Protein AF-A0A924BE43-F1 (afdb_monomer_lite)

Secondary structure (DSSP, 8-state):
------PPPHHHHHHHHHHHHHHTT-THHHHHHHHHHHHHHHHHHHHHHTT-GGGGTT--S------

Radius of gyration: 17.01 Å; chains: 1; bounding box: 31×32×40 Å

pLDDT: mean 88.17, std 9.71, range [59.28, 98.19]

Structure (mmCIF, N/CA/C/O backbone):
data_AF-A0A924BE43-F1
#
_entry.id   AF-A0A924BE43-F1
#
loop_
_atom_site.group_PDB
_atom_site.id
_atom_site.type_symbol
_atom_site.label_atom_id
_atom_site.label_alt_id
_atom_site.label_comp_id
_atom_site.label_asym_id
_atom_site.label_entity_id
_atom_site.label_seq_id
_atom_site.pdbx_PDB_ins_code
_atom_site.Cartn_x
_atom_site.Cartn_y
_atom_site.Cartn_z
_atom_site.occupancy
_atom_site.B_iso_or_equiv
_atom_site.auth_seq_id
_atom_site.auth_comp_id
_atom_site.auth_asym_id
_atom_site.auth_atom_id
_atom_site.pdbx_PDB_model_num
ATOM 1 N N . MET A 1 1 ? -2.930 -23.962 -7.338 1.00 59.28 1 MET A N 1
ATOM 2 C CA . MET A 1 1 ? -2.404 -23.536 -6.022 1.00 59.28 1 MET A CA 1
ATOM 3 C C . MET A 1 1 ? -3.193 -24.254 -4.933 1.00 59.28 1 MET A C 1
ATOM 5 O O . MET A 1 1 ? -4.413 -24.146 -4.947 1.00 59.28 1 MET A O 1
ATOM 9 N N . SER A 1 2 ? -2.556 -25.037 -4.051 1.00 81.56 2 SER A N 1
ATOM 10 C CA . SER A 1 2 ? -3.255 -25.675 -2.920 1.00 81.56 2 SER A CA 1
ATOM 11 C C . SER A 1 2 ? -3.455 -24.668 -1.789 1.00 81.56 2 SER A C 1
ATOM 13 O O . SER A 1 2 ? -2.521 -23.943 -1.451 1.00 81.56 2 SER A O 1
ATOM 15 N N . LYS A 1 3 ? -4.638 -24.642 -1.173 1.00 86.75 3 LYS A N 1
ATOM 16 C CA . LYS A 1 3 ? -4.918 -23.783 -0.016 1.00 86.75 3 LYS A CA 1
ATOM 17 C C . LYS A 1 3 ? -4.035 -24.189 1.171 1.00 86.75 3 LYS A C 1
ATOM 19 O O . LYS A 1 3 ? -4.007 -25.361 1.534 1.00 86.75 3 LYS A O 1
ATOM 24 N N . GLN A 1 4 ? -3.353 -23.221 1.776 1.00 89.56 4 GLN A N 1
ATOM 25 C CA . GLN A 1 4 ? -2.582 -23.391 3.009 1.00 89.56 4 GLN A CA 1
ATOM 26 C C . GLN A 1 4 ? -3.088 -22.404 4.062 1.00 89.56 4 GLN A C 1
ATOM 28 O O . GLN A 1 4 ? -3.411 -21.261 3.739 1.00 89.56 4 GLN A O 1
ATOM 33 N N . THR A 1 5 ? -3.170 -22.854 5.312 1.00 89.94 5 THR A N 1
ATOM 34 C CA . THR A 1 5 ? -3.518 -22.011 6.461 1.00 89.94 5 THR A CA 1
ATOM 35 C C . THR A 1 5 ? -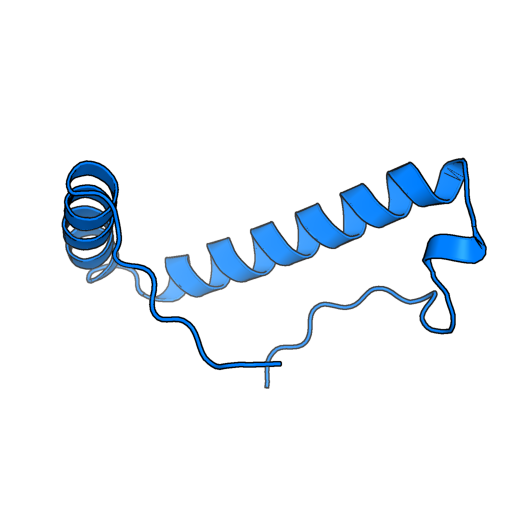2.277 -21.843 7.323 1.00 89.94 5 THR A C 1
ATOM 37 O O . THR A 1 5 ? -1.700 -22.830 7.770 1.00 89.94 5 THR A O 1
ATOM 40 N N . LEU A 1 6 ? -1.876 -20.593 7.545 1.00 88.94 6 LEU A N 1
ATOM 41 C CA . LEU A 1 6 ? -0.735 -20.223 8.375 1.00 88.94 6 LEU A CA 1
ATOM 42 C C . LEU A 1 6 ? -1.252 -19.488 9.611 1.00 88.94 6 LEU A C 1
ATOM 44 O O . LEU A 1 6 ? -2.022 -18.535 9.489 1.00 88.94 6 LEU A O 1
ATOM 48 N N . SER A 1 7 ? -0.846 -19.948 10.791 1.00 87.69 7 SER A N 1
ATOM 49 C CA . SER A 1 7 ? -1.179 -19.297 12.058 1.00 87.69 7 SER A CA 1
ATOM 50 C C . SER A 1 7 ? -0.173 -18.193 12.366 1.00 87.69 7 SER A C 1
ATOM 52 O O . SER A 1 7 ? 1.024 -18.353 12.123 1.00 87.69 7 SER A O 1
ATOM 54 N N . PHE A 1 8 ? -0.646 -17.089 12.943 1.00 86.62 8 PHE A N 1
ATOM 55 C CA . PHE A 1 8 ? 0.242 -16.059 13.477 1.00 86.62 8 PHE A CA 1
ATOM 56 C C . PHE A 1 8 ? 1.069 -16.607 14.644 1.00 86.62 8 PHE A C 1
ATOM 58 O O . PHE A 1 8 ? 0.583 -17.406 15.447 1.00 86.62 8 PHE A O 1
ATOM 65 N N . GLN A 1 9 ? 2.311 -16.137 14.752 1.00 89.44 9 GLN A N 1
ATOM 66 C CA . GLN A 1 9 ? 3.119 -16.322 15.955 1.00 89.44 9 GLN A CA 1
ATOM 67 C C . GLN A 1 9 ? 2.486 -15.569 17.135 1.00 89.44 9 GLN A C 1
ATOM 69 O O . GLN A 1 9 ? 1.753 -14.592 16.941 1.00 89.44 9 GLN A O 1
ATOM 74 N N . ALA A 1 10 ? 2.750 -16.031 18.359 1.00 84.19 10 ALA A N 1
ATOM 75 C CA . ALA A 1 10 ? 2.094 -15.527 19.563 1.00 84.19 10 ALA A CA 1
ATOM 76 C C . ALA A 1 10 ? 2.307 -14.014 19.761 1.00 84.19 10 ALA A C 1
ATOM 78 O O . ALA A 1 10 ? 1.368 -13.306 20.128 1.00 84.19 10 ALA A O 1
ATOM 79 N N . GLU A 1 11 ? 3.498 -13.501 19.448 1.00 83.75 11 GLU A N 1
ATOM 80 C CA . GLU A 1 11 ? 3.836 -12.081 19.570 1.00 83.75 11 GLU A CA 1
ATOM 81 C C . GLU A 1 11 ? 3.035 -11.212 18.588 1.00 83.75 11 GLU A C 1
ATOM 83 O O . GLU A 1 11 ? 2.513 -10.157 18.954 1.00 83.75 11 GLU A O 1
ATOM 88 N N . VAL A 1 12 ? 2.872 -11.676 17.345 1.00 85.75 12 VAL A N 1
ATOM 89 C CA . VAL A 1 12 ? 2.121 -10.951 16.304 1.00 85.75 12 VAL A CA 1
ATOM 90 C C . VAL A 1 12 ? 0.628 -10.922 16.633 1.00 85.75 12 VAL A C 1
ATOM 92 O O . VAL A 1 12 ? -0.031 -9.899 16.445 1.00 85.75 12 VAL A O 1
ATOM 95 N N . ALA A 1 13 ? 0.093 -12.016 17.181 1.00 81.94 13 ALA A N 1
ATOM 96 C CA . ALA A 1 13 ? -1.294 -12.076 17.632 1.00 81.94 13 ALA A CA 1
ATOM 97 C C . ALA A 1 13 ? -1.572 -11.092 18.785 1.00 81.94 13 ALA A C 1
ATOM 99 O O . ALA A 1 13 ? -2.607 -10.420 18.784 1.00 81.94 13 ALA A O 1
ATOM 100 N N . GLN A 1 14 ? -0.642 -10.957 19.739 1.00 82.12 14 GLN A N 1
ATOM 101 C CA . GLN A 1 14 ? -0.748 -9.975 20.825 1.00 82.12 14 GLN A CA 1
ATOM 102 C C . GLN A 1 14 ? -0.675 -8.534 20.310 1.00 82.12 14 GLN A C 1
ATOM 104 O O . GLN A 1 14 ? -1.477 -7.698 20.731 1.00 82.12 14 GLN A O 1
ATOM 109 N N . LEU A 1 15 ? 0.226 -8.246 19.364 1.00 84.69 15 LEU A N 1
ATOM 110 C CA . LEU A 1 15 ? 0.318 -6.927 18.738 1.00 84.69 15 LEU A CA 1
ATOM 111 C C . LEU A 1 15 ? -0.993 -6.558 18.029 1.00 84.69 15 LEU A C 1
ATOM 113 O O . LEU A 1 15 ? -1.509 -5.461 18.225 1.00 84.69 15 LEU A O 1
ATOM 117 N N . LEU A 1 16 ? -1.577 -7.488 17.265 1.00 82.75 16 LEU A N 1
ATOM 118 C CA . LEU A 1 16 ? -2.859 -7.276 16.590 1.00 82.75 16 LEU A CA 1
ATOM 119 C C . LEU A 1 16 ? -3.989 -6.990 17.593 1.00 82.75 16 LEU A C 1
ATOM 121 O O . LEU A 1 16 ? -4.808 -6.092 17.383 1.00 82.75 16 LEU A O 1
ATOM 125 N N . HIS A 1 17 ? -4.018 -7.714 18.713 1.00 80.62 17 HIS A N 1
ATOM 126 C CA . HIS A 1 17 ? -4.996 -7.490 19.775 1.00 80.62 17 HIS A CA 1
ATOM 127 C C . HIS A 1 17 ? -4.855 -6.099 20.417 1.00 80.62 17 HIS A C 1
ATOM 129 O O . HIS A 1 17 ? -5.859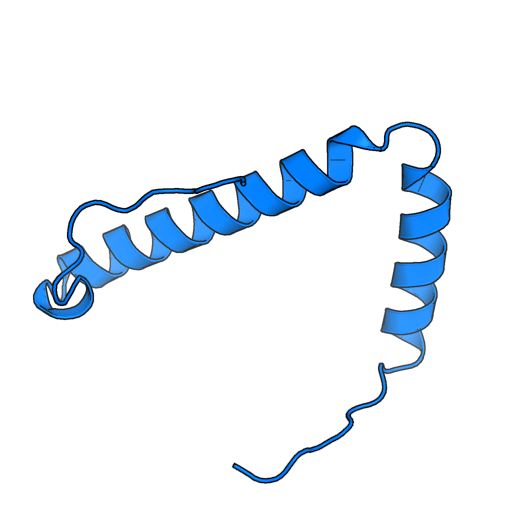 -5.429 20.645 1.00 80.62 17 HIS A O 1
ATOM 135 N N . LEU A 1 18 ? -3.630 -5.622 20.647 1.00 80.50 18 LEU A N 1
ATOM 136 C CA . LEU A 1 18 ? -3.383 -4.284 21.188 1.00 80.50 18 LEU A CA 1
ATOM 137 C C . LEU A 1 18 ? -3.772 -3.184 20.189 1.00 80.50 18 LEU A C 1
ATOM 139 O O . LEU A 1 18 ? -4.512 -2.264 20.533 1.00 80.50 18 LEU A O 1
ATOM 143 N N . VAL A 1 19 ? -3.320 -3.312 18.939 1.00 78.19 19 VAL A N 1
ATOM 144 C CA . VAL A 1 19 ? -3.576 -2.339 17.868 1.00 78.19 19 VAL A CA 1
ATOM 145 C C . VAL A 1 19 ? -5.074 -2.198 17.612 1.00 78.19 19 VAL A C 1
ATOM 147 O O . VAL A 1 19 ? -5.574 -1.080 17.516 1.00 78.19 19 VAL A O 1
ATOM 150 N N . THR A 1 20 ? -5.819 -3.308 17.572 1.00 73.19 20 THR A N 1
ATOM 151 C CA . THR A 1 20 ? -7.279 -3.253 17.403 1.00 73.19 20 THR A CA 1
ATOM 152 C C . THR A 1 20 ? -7.941 -2.438 18.510 1.00 73.19 20 THR A C 1
ATOM 154 O O . THR A 1 20 ? -8.715 -1.543 18.188 1.00 73.19 20 THR A O 1
ATOM 157 N N . HIS A 1 21 ? -7.581 -2.652 19.781 1.00 73.31 21 HIS A N 1
ATOM 158 C CA . HIS A 1 21 ? -8.106 -1.883 20.918 1.00 73.31 21 HIS A CA 1
ATOM 159 C C . HIS A 1 21 ? -7.717 -0.396 20.880 1.00 73.31 21 HIS A C 1
ATOM 161 O O . HIS A 1 21 ? -8.558 0.452 21.169 1.00 73.31 21 HIS A O 1
ATOM 167 N N . SER A 1 22 ? -6.487 -0.056 20.484 1.00 68.00 22 SER A N 1
ATOM 168 C CA . SER A 1 22 ? -6.031 1.340 20.377 1.00 68.00 22 SER A CA 1
ATOM 169 C C . SER A 1 22 ? -6.685 2.112 19.224 1.00 68.00 22 SER A C 1
ATOM 171 O O . SER A 1 22 ? -6.908 3.317 19.335 1.00 68.00 22 SER A O 1
ATOM 173 N N . LEU A 1 23 ? -7.020 1.431 18.123 1.00 63.81 23 LEU A N 1
ATOM 174 C CA . LEU A 1 23 ? -7.641 2.035 16.939 1.00 63.81 23 LEU A CA 1
ATOM 175 C C . LEU A 1 23 ? -9.162 2.209 17.058 1.00 63.81 23 LEU A C 1
ATOM 177 O O . LEU A 1 23 ? -9.752 2.916 16.241 1.00 63.81 23 LEU A O 1
ATOM 181 N N . TYR A 1 24 ? -9.812 1.620 18.071 1.00 61.16 24 TYR A N 1
ATOM 182 C CA . TYR A 1 24 ? -11.265 1.749 18.255 1.00 61.16 24 TYR A CA 1
ATOM 183 C C . TYR A 1 24 ? -11.734 3.200 18.423 1.00 61.16 24 TYR A C 1
ATOM 185 O O . TYR A 1 24 ? -12.876 3.499 18.072 1.00 61.16 24 TYR A O 1
ATOM 193 N N . SER A 1 25 ? -10.859 4.095 18.893 1.00 66.56 25 SER A N 1
ATOM 194 C CA . SER A 1 25 ? -11.157 5.523 19.041 1.00 66.56 25 SER A CA 1
ATOM 195 C C . SER A 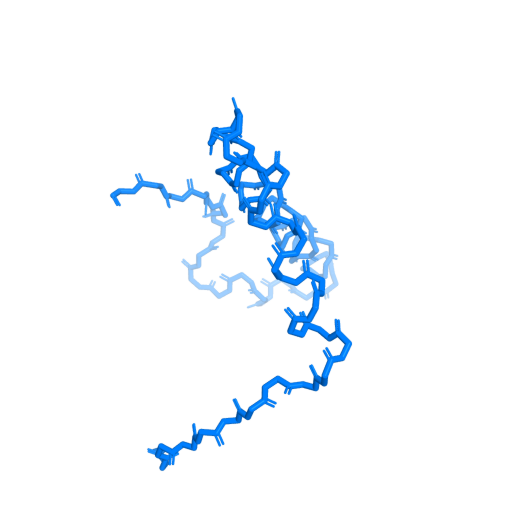1 25 ? -11.021 6.323 17.741 1.00 66.56 25 SER A C 1
ATOM 197 O O . SER A 1 25 ? -11.642 7.371 17.635 1.00 66.56 25 SER A O 1
ATOM 199 N N . ASN A 1 26 ? -10.246 5.845 16.757 1.00 73.25 26 ASN A N 1
ATOM 200 C CA . ASN A 1 26 ? -9.949 6.564 15.509 1.00 73.25 26 ASN A CA 1
ATOM 201 C C . ASN A 1 26 ? -9.900 5.581 14.335 1.00 73.25 26 ASN A C 1
ATOM 203 O O . ASN A 1 26 ? -8.832 5.222 13.825 1.00 73.25 26 ASN A O 1
ATOM 207 N N . LYS A 1 27 ? -11.076 5.108 13.919 1.00 74.12 27 LYS A N 1
ATOM 208 C CA . LYS A 1 27 ? -11.191 4.106 12.855 1.00 74.12 27 LYS A CA 1
ATOM 209 C C . LYS A 1 27 ? -10.650 4.614 11.516 1.00 74.12 27 LYS A C 1
ATOM 211 O O . LYS A 1 27 ? -10.232 3.791 10.721 1.00 74.12 27 LYS A O 1
ATOM 216 N N . GLU A 1 28 ? -10.557 5.918 11.251 1.00 83.75 28 GLU A N 1
ATOM 217 C CA . GLU A 1 28 ? -9.927 6.402 10.011 1.00 83.75 28 GLU A CA 1
ATOM 218 C C . GLU A 1 28 ? -8.431 6.057 9.881 1.00 83.75 28 GLU A C 1
ATOM 220 O O . GLU A 1 28 ? -7.903 6.033 8.767 1.00 83.75 28 GLU A O 1
ATOM 225 N N . ILE A 1 29 ? -7.742 5.745 10.987 1.00 85.25 29 ILE A N 1
ATOM 226 C CA . ILE A 1 29 ? -6.300 5.473 10.968 1.00 85.25 29 ILE A CA 1
ATOM 227 C C . ILE A 1 29 ? -5.980 4.231 10.135 1.00 85.25 29 ILE A C 1
ATOM 229 O O . ILE A 1 29 ? -4.998 4.260 9.401 1.00 85.25 29 ILE A O 1
ATOM 233 N N . PHE A 1 30 ? -6.799 3.168 10.167 1.00 87.62 30 PHE A N 1
ATOM 234 C CA . PHE A 1 30 ? -6.489 1.978 9.359 1.00 87.62 30 PHE A CA 1
ATOM 235 C C . PHE A 1 30 ? -6.438 2.331 7.866 1.00 87.62 30 PHE A C 1
ATOM 237 O O . PHE A 1 30 ? -5.554 1.861 7.155 1.00 87.62 30 PHE A O 1
ATOM 244 N N . LEU A 1 31 ? -7.358 3.183 7.395 1.00 91.12 31 LEU A N 1
ATOM 245 C CA . LEU A 1 31 ? -7.419 3.576 5.992 1.00 91.12 31 LEU A CA 1
ATOM 246 C C . LEU A 1 31 ? -6.206 4.433 5.622 1.00 91.12 31 LEU A C 1
ATOM 248 O O . LEU A 1 31 ? -5.625 4.232 4.559 1.00 91.12 31 LEU A O 1
ATOM 252 N N . ARG A 1 32 ? -5.778 5.327 6.524 1.00 93.25 32 ARG A N 1
ATOM 253 C CA . ARG A 1 32 ? -4.530 6.086 6.369 1.00 93.25 32 ARG A CA 1
ATOM 254 C C . ARG A 1 32 ? -3.324 5.158 6.213 1.00 93.25 32 ARG A C 1
ATOM 256 O O . ARG A 1 32 ? -2.554 5.344 5.278 1.00 93.25 32 ARG A O 1
ATOM 263 N N . GLU A 1 33 ? -3.174 4.165 7.089 1.00 93.62 33 GLU A N 1
ATOM 264 C CA . GLU A 1 33 ? -2.049 3.221 7.025 1.00 93.62 33 GLU A CA 1
ATOM 265 C C . GLU A 1 33 ? -2.075 2.390 5.734 1.00 93.62 33 GLU A C 1
ATOM 267 O O . GLU A 1 33 ? -1.039 2.186 5.107 1.00 93.62 33 GLU A O 1
ATOM 272 N N . LEU A 1 34 ? -3.256 1.954 5.278 1.00 94.81 34 LEU A N 1
ATOM 273 C CA . LEU A 1 34 ? -3.392 1.226 4.011 1.00 94.81 34 LEU A CA 1
ATOM 274 C C . LEU A 1 34 ? -3.008 2.084 2.798 1.00 94.81 34 LEU A C 1
ATOM 276 O O . LEU A 1 34 ? -2.285 1.607 1.925 1.00 94.81 34 LEU A O 1
ATOM 280 N N . ILE A 1 35 ? -3.456 3.342 2.751 1.00 96.19 35 ILE A N 1
ATOM 281 C CA . ILE A 1 35 ? -3.091 4.277 1.677 1.00 96.19 35 ILE A CA 1
ATOM 282 C C . ILE A 1 35 ? -1.586 4.572 1.717 1.00 96.19 35 ILE A C 1
ATOM 284 O O . ILE A 1 35 ? -0.949 4.568 0.666 1.00 96.19 35 ILE A O 1
ATOM 288 N N . SER A 1 36 ? -1.005 4.764 2.907 1.00 97.31 36 SER A N 1
ATOM 289 C CA . SER A 1 36 ? 0.441 4.964 3.072 1.00 97.31 36 SER A CA 1
ATOM 290 C C . SER A 1 36 ? 1.232 3.768 2.543 1.00 97.31 36 SER A C 1
ATOM 292 O O . SER A 1 36 ? 2.131 3.942 1.728 1.00 97.31 36 SER A O 1
ATOM 294 N N . ASN A 1 37 ? 0.840 2.547 2.915 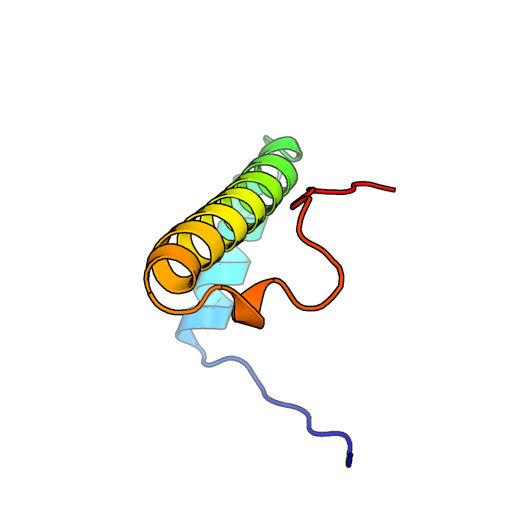1.00 97.81 37 ASN A N 1
ATOM 295 C CA . ASN A 1 37 ? 1.481 1.323 2.432 1.00 97.81 37 ASN A CA 1
ATOM 296 C C . ASN A 1 37 ? 1.394 1.182 0.905 1.00 97.81 37 ASN A C 1
ATOM 298 O O . ASN A 1 37 ? 2.352 0.747 0.265 1.00 97.81 37 ASN A O 1
ATOM 302 N N . ALA A 1 38 ? 0.252 1.542 0.312 1.00 97.69 38 ALA A N 1
ATOM 303 C CA . ALA A 1 38 ? 0.073 1.509 -1.135 1.00 97.69 38 ALA A CA 1
ATOM 304 C C . ALA A 1 38 ? 0.934 2.570 -1.846 1.00 97.69 38 ALA A C 1
ATOM 306 O O . ALA A 1 38 ? 1.535 2.276 -2.880 1.00 97.69 38 ALA A O 1
ATOM 307 N N . SER A 1 39 ? 1.047 3.774 -1.274 1.00 97.69 39 SER A N 1
ATOM 308 C CA . SER A 1 39 ? 1.946 4.825 -1.767 1.00 97.69 39 SER A CA 1
ATOM 309 C C . SER A 1 39 ? 3.406 4.371 -1.731 1.00 97.69 39 SER A C 1
ATOM 311 O O . SER A 1 39 ? 4.094 4.455 -2.746 1.00 97.69 39 SER A O 1
ATOM 313 N N . ASP A 1 40 ? 3.852 3.800 -0.610 1.00 98.19 40 ASP A N 1
ATOM 314 C CA . ASP A 1 40 ? 5.218 3.290 -0.454 1.00 98.19 40 ASP A CA 1
ATOM 315 C C . ASP A 1 40 ? 5.528 2.174 -1.459 1.00 98.19 40 ASP A C 1
ATOM 317 O O . ASP A 1 40 ? 6.638 2.092 -1.986 1.00 98.19 40 ASP A O 1
ATOM 321 N N . ALA A 1 41 ? 4.558 1.300 -1.746 1.00 97.50 41 ALA A N 1
ATOM 322 C CA . ALA A 1 41 ? 4.708 0.269 -2.768 1.00 97.50 41 ALA A CA 1
ATOM 323 C C . ALA A 1 41 ? 4.880 0.876 -4.171 1.00 97.50 41 ALA A C 1
ATOM 325 O O . ALA A 1 41 ? 5.744 0.429 -4.927 1.00 97.50 41 ALA A O 1
ATOM 326 N N . CYS A 1 42 ? 4.110 1.920 -4.500 1.00 97.25 42 CYS A N 1
ATOM 327 C CA . CYS A 1 42 ? 4.248 2.628 -5.771 1.00 97.25 42 CYS A CA 1
ATOM 328 C C . CYS A 1 42 ? 5.621 3.295 -5.902 1.00 97.25 42 CYS A C 1
ATOM 330 O O . CYS A 1 42 ? 6.249 3.214 -6.957 1.00 97.25 42 CYS A O 1
ATOM 332 N N . ASP A 1 43 ? 6.109 3.930 -4.839 1.00 97.25 43 ASP A N 1
ATOM 333 C CA . ASP A 1 43 ? 7.404 4.609 -4.857 1.00 97.25 43 ASP A CA 1
ATOM 334 C C . ASP A 1 43 ? 8.575 3.625 -4.938 1.00 97.25 43 ASP A C 1
ATOM 336 O O . ASP A 1 43 ? 9.530 3.870 -5.679 1.00 97.25 43 ASP A O 1
ATOM 340 N N . LYS A 1 44 ? 8.477 2.469 -4.268 1.00 97.38 44 LYS A N 1
ATOM 341 C CA . LYS A 1 44 ? 9.447 1.374 -4.431 1.00 97.38 44 LYS A CA 1
ATOM 342 C C . LYS A 1 44 ? 9.497 0.884 -5.875 1.00 97.38 44 LYS A C 1
ATOM 344 O O . LYS A 1 44 ? 10.582 0.812 -6.446 1.00 97.38 44 LYS A O 1
ATOM 349 N N . LEU A 1 45 ? 8.338 0.624 -6.485 1.00 96.88 45 LEU A N 1
ATOM 350 C CA . LEU A 1 45 ? 8.269 0.201 -7.884 1.00 96.88 45 LEU A CA 1
ATOM 351 C C . LEU A 1 45 ? 8.860 1.261 -8.821 1.00 96.88 45 LEU A C 1
ATOM 353 O O . LEU A 1 45 ? 9.653 0.924 -9.695 1.00 96.88 45 LEU A O 1
ATOM 357 N N . ARG A 1 46 ? 8.541 2.547 -8.613 1.00 95.62 46 ARG A N 1
ATOM 358 C CA . ARG A 1 46 ? 9.124 3.650 -9.395 1.00 95.62 46 ARG A CA 1
ATOM 359 C C . ARG A 1 46 ? 10.642 3.667 -9.316 1.00 95.62 46 ARG A C 1
ATOM 361 O O . ARG A 1 46 ? 11.295 3.825 -10.344 1.00 95.62 46 ARG A O 1
ATOM 368 N N . PHE A 1 47 ? 11.190 3.512 -8.113 1.00 96.94 47 PHE A N 1
ATOM 369 C CA . PHE A 1 47 ? 12.631 3.496 -7.892 1.00 96.94 47 PHE A CA 1
ATOM 370 C C . PHE A 1 47 ? 13.304 2.309 -8.590 1.00 96.94 47 PHE A C 1
ATOM 372 O O . PHE A 1 47 ? 14.306 2.488 -9.279 1.00 96.94 47 PHE A O 1
ATOM 379 N N . GLU A 1 48 ? 12.744 1.107 -8.468 1.00 97.00 48 GLU A N 1
ATOM 380 C CA . GLU A 1 48 ? 13.272 -0.084 -9.143 1.00 97.00 48 GLU A CA 1
ATOM 381 C C . GLU A 1 48 ? 13.166 0.027 -10.672 1.00 97.00 48 GLU A C 1
ATOM 383 O O . GLU A 1 48 ? 14.092 -0.348 -11.401 1.00 97.00 48 GLU A O 1
ATOM 388 N N . ALA A 1 49 ? 12.083 0.627 -11.170 1.00 96.06 49 ALA A N 1
ATOM 389 C CA . ALA A 1 49 ? 11.845 0.813 -12.593 1.00 96.06 49 ALA A CA 1
ATOM 390 C C . ALA A 1 49 ? 12.796 1.822 -13.260 1.00 96.06 49 ALA A C 1
ATOM 392 O O . ALA A 1 49 ? 12.951 1.778 -14.481 1.00 96.06 49 ALA A O 1
ATOM 393 N N . LEU A 1 50 ? 13.504 2.662 -12.488 1.00 95.12 50 LEU A N 1
ATOM 394 C CA . LEU A 1 50 ? 14.610 3.482 -13.010 1.00 95.12 50 LEU A CA 1
ATOM 395 C C . LEU A 1 50 ? 15.700 2.618 -13.663 1.00 95.12 50 LEU A C 1
ATOM 397 O O . LEU A 1 50 ? 16.320 3.042 -14.635 1.00 95.12 50 LEU A O 1
ATOM 401 N N . ASN A 1 51 ? 15.919 1.410 -13.136 1.00 96.31 51 ASN A N 1
ATOM 402 C CA . ASN A 1 51 ? 16.897 0.457 -13.661 1.00 96.31 51 ASN A CA 1
ATOM 403 C C . ASN A 1 51 ? 16.265 -0.571 -14.608 1.00 96.31 51 ASN A C 1
ATOM 405 O O . ASN A 1 51 ? 16.950 -1.099 -15.483 1.00 96.31 51 ASN A O 1
ATOM 409 N N . ASN A 1 52 ? 14.976 -0.876 -14.436 1.00 95.88 52 ASN A N 1
ATOM 410 C CA . ASN A 1 52 ? 14.258 -1.835 -15.268 1.00 95.88 52 ASN A CA 1
ATOM 411 C C . ASN A 1 52 ? 12.836 -1.357 -15.593 1.00 95.88 52 ASN A C 1
ATOM 413 O O . ASN A 1 52 ? 11.876 -1.686 -14.898 1.00 95.88 52 ASN A O 1
ATOM 417 N N . ASN A 1 53 ? 12.691 -0.644 -16.708 1.00 93.38 53 ASN A N 1
ATOM 418 C CA . ASN A 1 53 ? 11.402 -0.092 -17.121 1.00 93.38 53 ASN A CA 1
ATOM 419 C C . ASN A 1 53 ? 10.333 -1.163 -17.432 1.00 93.38 53 ASN A C 1
ATOM 421 O O . ASN A 1 53 ? 9.147 -0.848 -17.446 1.00 93.38 53 ASN A O 1
ATOM 425 N N . ALA A 1 54 ? 10.719 -2.425 -17.658 1.00 95.44 54 ALA A N 1
ATOM 426 C CA . ALA A 1 54 ? 9.766 -3.508 -17.909 1.00 95.44 54 ALA A CA 1
ATOM 427 C C . ALA A 1 54 ? 8.912 -3.863 -16.676 1.00 95.44 54 ALA A C 1
ATOM 429 O O . ALA A 1 54 ? 7.886 -4.515 -16.827 1.00 95.44 54 ALA A O 1
ATOM 430 N N . LEU A 1 55 ? 9.299 -3.409 -15.475 1.00 95.25 55 LEU A N 1
ATOM 431 C CA . LEU A 1 55 ? 8.550 -3.634 -14.232 1.00 95.25 55 LEU A CA 1
ATOM 432 C C . LEU A 1 55 ? 7.171 -2.958 -14.206 1.00 95.25 55 LEU A C 1
ATOM 434 O O . LEU A 1 55 ? 6.323 -3.355 -13.414 1.00 95.25 55 LEU A O 1
ATOM 438 N N . TYR A 1 56 ? 6.933 -1.954 -15.054 1.00 94.50 56 TYR A N 1
ATOM 439 C CA . TYR A 1 56 ? 5.602 -1.361 -15.200 1.00 94.50 56 TYR A CA 1
ATOM 440 C C . TYR A 1 56 ? 4.626 -2.240 -15.985 1.00 94.50 56 TYR A C 1
ATOM 442 O O . TYR A 1 56 ? 3.422 -1.996 -15.918 1.00 94.50 56 TYR A O 1
ATOM 450 N N . GLU A 1 57 ? 5.128 -3.232 -16.729 1.00 93.62 57 GLU A N 1
ATOM 451 C CA . GLU A 1 57 ? 4.333 -4.070 -17.630 1.00 93.62 57 GLU A CA 1
ATOM 452 C C . GLU A 1 57 ? 3.384 -3.205 -18.490 1.00 93.62 57 GLU A C 1
ATOM 454 O O . GLU A 1 57 ? 3.830 -2.251 -19.134 1.00 93.62 57 GLU A O 1
ATOM 459 N N . ASP A 1 58 ? 2.080 -3.490 -18.466 1.00 91.81 58 ASP A N 1
ATOM 460 C CA . ASP A 1 58 ? 1.051 -2.747 -19.201 1.00 91.81 58 ASP A CA 1
ATOM 461 C C . ASP A 1 58 ? 0.401 -1.613 -18.373 1.00 91.81 58 ASP A C 1
ATOM 463 O O . ASP A 1 58 ? -0.543 -0.963 -18.830 1.00 91.81 58 ASP A O 1
ATOM 467 N N . ALA A 1 59 ? 0.887 -1.353 -17.152 1.00 89.38 59 ALA A N 1
ATOM 468 C CA . ALA A 1 59 ? 0.302 -0.414 -16.191 1.00 89.38 59 ALA A CA 1
ATOM 469 C C . ALA A 1 59 ? 1.308 0.664 -15.720 1.00 89.38 59 ALA A C 1
ATOM 471 O O . ALA A 1 59 ? 1.675 0.719 -14.545 1.00 89.38 59 ALA A O 1
ATOM 472 N N . PRO A 1 60 ? 1.728 1.591 -16.605 1.00 87.56 60 PRO A N 1
ATOM 473 C CA . PRO A 1 60 ? 2.692 2.642 -16.256 1.00 87.56 60 PRO A CA 1
ATOM 474 C C . PRO A 1 60 ? 2.128 3.695 -15.287 1.00 87.56 60 PRO A C 1
ATOM 476 O O . PRO A 1 60 ? 2.880 4.392 -14.605 1.00 87.56 60 PRO A O 1
ATOM 479 N N . ASN A 1 61 ? 0.802 3.819 -15.212 1.00 93.81 61 ASN A N 1
ATOM 480 C CA . ASN A 1 61 ? 0.131 4.751 -14.315 1.00 93.81 61 ASN A CA 1
ATOM 481 C C . ASN A 1 61 ? -0.211 4.048 -13.002 1.00 93.81 61 ASN A C 1
ATOM 483 O O . ASN A 1 61 ? -1.231 3.371 -12.899 1.00 93.81 61 ASN A O 1
ATOM 487 N N . LEU A 1 62 ? 0.643 4.230 -11.997 1.00 95.19 62 LEU A N 1
ATOM 488 C CA . LEU A 1 62 ? 0.397 3.703 -10.657 1.00 95.19 62 LEU A CA 1
ATOM 489 C C . LEU A 1 62 ? -0.703 4.509 -9.953 1.00 95.19 62 LEU A C 1
ATOM 491 O O . LEU A 1 62 ? -0.601 5.733 -9.838 1.00 95.19 62 LEU A O 1
ATOM 495 N N . GLU A 1 63 ? -1.725 3.817 -9.451 1.00 95.12 63 GLU A N 1
ATOM 496 C CA . GLU A 1 63 ? -2.856 4.406 -8.733 1.00 95.12 63 GLU A CA 1
ATOM 497 C C . GLU A 1 63 ? -3.225 3.602 -7.479 1.00 95.12 63 GLU A C 1
ATOM 499 O O . GLU A 1 63 ? -3.055 2.385 -7.423 1.00 95.12 63 GLU A O 1
ATOM 504 N N . VAL A 1 64 ? -3.777 4.290 -6.475 1.00 95.75 64 VAL A N 1
ATOM 505 C CA . VAL A 1 64 ? -4.396 3.665 -5.298 1.00 95.75 64 VAL A CA 1
ATOM 506 C C . VAL A 1 64 ? -5.906 3.828 -5.422 1.00 95.75 64 VAL A C 1
ATOM 508 O O . VAL A 1 64 ? -6.423 4.943 -5.353 1.00 95.75 64 VAL A O 1
ATOM 511 N N . ARG A 1 65 ? -6.622 2.718 -5.619 1.00 95.25 65 ARG A N 1
ATOM 512 C CA . ARG A 1 65 ? -8.079 2.700 -5.795 1.00 95.25 65 ARG A CA 1
ATOM 513 C C . ARG A 1 65 ? -8.770 2.212 -4.526 1.00 95.25 65 ARG A C 1
ATOM 515 O O . ARG A 1 65 ? -8.448 1.146 -4.011 1.00 95.25 65 ARG A O 1
ATOM 522 N N . VAL A 1 66 ? -9.755 2.979 -4.068 1.00 93.00 66 VAL A N 1
ATOM 523 C CA . VAL A 1 66 ? -10.657 2.614 -2.968 1.00 93.00 66 VAL A CA 1
ATOM 524 C C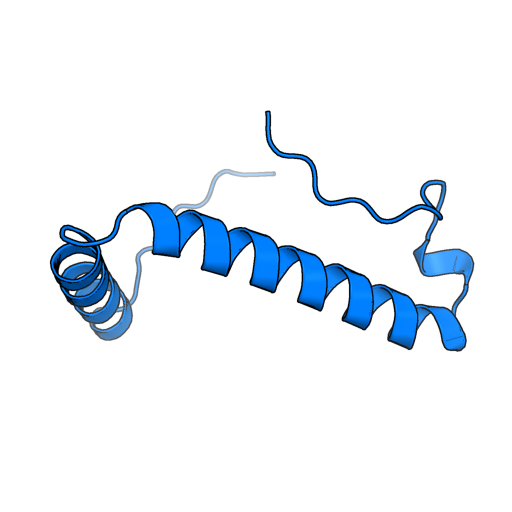 . VAL A 1 66 ? -12.069 2.534 -3.548 1.00 93.00 66 VAL A C 1
ATOM 526 O O . VAL A 1 66 ? -12.513 3.488 -4.187 1.00 93.00 66 VAL A O 1
ATOM 529 N N . SER A 1 67 ? -12.749 1.399 -3.382 1.00 87.25 67 SER A N 1
ATOM 530 C CA . SER A 1 67 ? -14.087 1.123 -3.934 1.00 87.25 67 SER A CA 1
ATOM 531 C C . SER A 1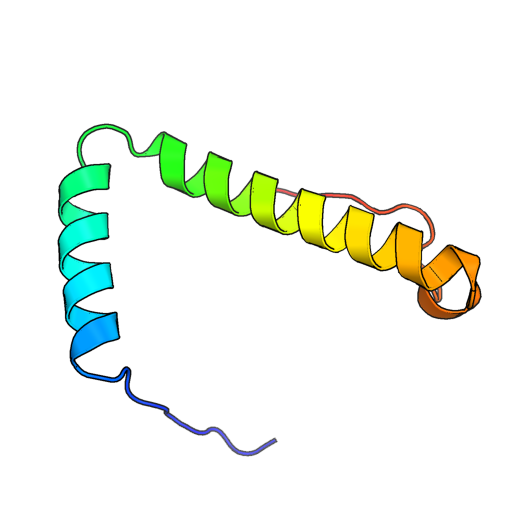 67 ? -14.909 0.255 -3.002 1.00 87.25 67 SER A C 1
ATOM 533 O O . SER A 1 67 ? -14.290 -0.671 -2.430 1.00 87.25 67 SER A O 1
#

Sequence (67 aa):
MSKQTLSFQAEVAQLLHLVTHSLYSNKEIFLRELISNASDACDKLRFEALNNNALYEDAPNLEVRVS

Foldseek 3Di:
DDDDDDDDDPVVVVVVVVVVVVCPVPVCVVVVVVVVVLVVVVVVLVVVCVVPVCSCPPNPDRDDDDD